Protein AF-A0A2T6KDK6-F1 (afdb_monomer_lite)

Sequence (51 aa):
MRKTTKSPGEKIVKDIKRATRKHYSSEEKIRIVLDGLRGEDSIAELCRREG

Secondary structure 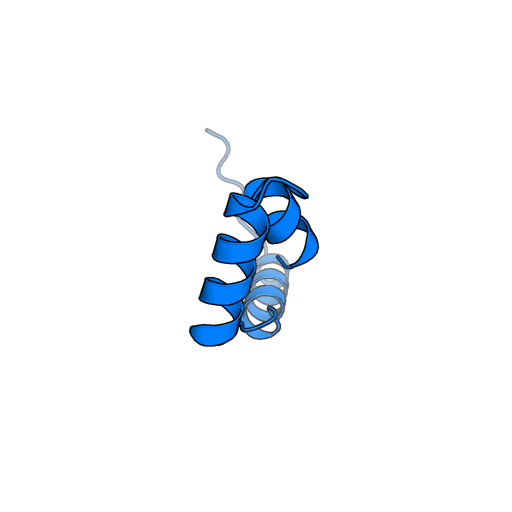(DSSP, 8-state):
-------HHHHHHHHHHHHTSPPPPHHHHHHHHHHHHTTSS-HHHHHHH--

Radius of gyration: 16.16 Å; chains: 1; bounding box: 35×31×28 Å

pLDDT: mean 83.73, std 9.78, range [48.88, 93.69]

InterPro domains:
  IPR010921 Trp repressor/replication initiator [SSF48295] (14-51)

Organism: NCBI:txid1286148

Foldseek 3Di:
DDDPPQDPVNVVVVVVCVVPQDDDDPVRLVVLVVVCVVPPDPSVRSVVVRD

Structure (mmCIF, N/CA/C/O backbone):
data_AF-A0A2T6KDK6-F1
#
_entry.id   AF-A0A2T6KDK6-F1
#
loop_
_atom_site.group_PDB
_atom_site.id
_atom_site.type_symbol
_atom_site.label_atom_id
_atom_site.label_alt_id
_atom_site.label_comp_id
_atom_site.label_asym_id
_atom_site.label_entity_id
_atom_site.label_seq_id
_atom_site.pdbx_PDB_ins_code
_atom_site.Cartn_x
_atom_site.Cartn_y
_atom_site.Cartn_z
_atom_site.occupancy
_atom_site.B_iso_or_equiv
_atom_site.auth_seq_id
_atom_site.auth_comp_id
_atom_site.auth_asym_id
_atom_site.auth_atom_id
_atom_site.pdbx_PDB_model_num
ATOM 1 N N . MET A 1 1 ? -20.712 22.919 -5.732 1.00 48.88 1 MET A N 1
ATOM 2 C CA . MET A 1 1 ? -19.908 21.889 -5.029 1.00 48.88 1 MET A CA 1
ATOM 3 C C . MET A 1 1 ? -20.698 21.390 -3.822 1.00 48.88 1 MET A C 1
ATOM 5 O O . MET A 1 1 ? -20.943 22.174 -2.915 1.00 48.88 1 MET A O 1
ATOM 9 N N . ARG A 1 2 ? -21.178 20.137 -3.819 1.00 54.75 2 ARG A N 1
ATOM 10 C CA . ARG A 1 2 ? -21.923 19.570 -2.676 1.00 54.75 2 ARG A CA 1
ATOM 11 C C . ARG A 1 2 ? -20.956 19.329 -1.512 1.00 54.75 2 ARG A C 1
ATOM 13 O O . ARG A 1 2 ? -20.061 18.498 -1.620 1.00 54.75 2 ARG A O 1
ATOM 20 N N . LYS A 1 3 ? -21.126 20.058 -0.407 1.00 62.53 3 LYS A N 1
ATOM 21 C CA . LYS A 1 3 ? -20.385 19.835 0.841 1.00 62.53 3 LYS A CA 1
ATOM 22 C C . LYS A 1 3 ? -21.089 18.700 1.588 1.00 62.53 3 LYS A C 1
ATOM 24 O O . LYS A 1 3 ? -22.075 18.930 2.275 1.00 62.53 3 LYS A O 1
ATOM 29 N N . THR A 1 4 ? -20.639 17.463 1.397 1.00 65.12 4 THR A N 1
ATOM 30 C CA . THR A 1 4 ? -21.118 16.332 2.203 1.00 65.12 4 THR A CA 1
ATOM 31 C C . THR A 1 4 ? -20.567 16.507 3.616 1.00 65.12 4 THR A C 1
ATOM 33 O O . THR A 1 4 ? -19.368 16.327 3.845 1.00 65.12 4 THR A O 1
ATOM 36 N N . THR A 1 5 ? -21.408 16.924 4.560 1.00 70.12 5 THR A N 1
ATOM 37 C CA . THR A 1 5 ? -21.076 16.907 5.987 1.00 70.12 5 THR A CA 1
A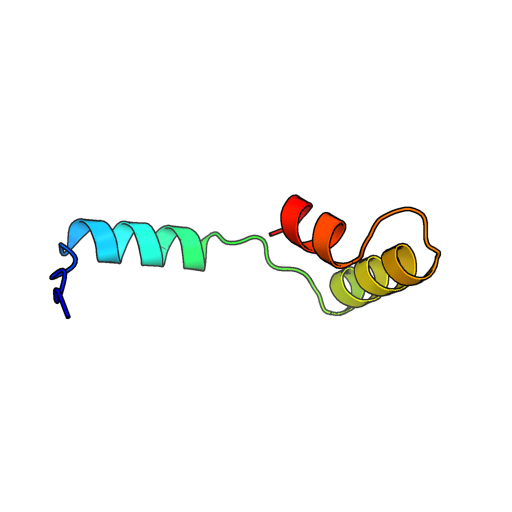TOM 38 C C . THR A 1 5 ? -20.934 15.454 6.408 1.00 70.12 5 THR A C 1
ATOM 40 O O . THR A 1 5 ? -21.932 14.753 6.554 1.00 70.12 5 THR A O 1
ATOM 43 N N . LYS A 1 6 ? -19.687 14.991 6.533 1.00 71.00 6 LYS A N 1
ATOM 44 C CA . LYS A 1 6 ? -19.406 13.636 7.001 1.00 71.00 6 LYS A CA 1
ATOM 45 C C . LYS A 1 6 ? -19.967 13.478 8.398 1.00 71.00 6 LYS A C 1
ATOM 47 O O . LYS A 1 6 ? -19.705 14.320 9.260 1.00 71.00 6 LYS A O 1
ATOM 52 N N . SER A 1 7 ? -20.746 12.426 8.605 1.00 84.75 7 SER A N 1
ATOM 53 C CA . SER A 1 7 ? -21.297 12.154 9.925 1.00 84.75 7 SER A CA 1
ATOM 54 C C . SER A 1 7 ? -20.152 11.878 10.915 1.00 84.75 7 SER A C 1
ATOM 56 O O . SER A 1 7 ? -19.072 11.425 10.510 1.00 84.75 7 SER A O 1
ATOM 58 N N . PRO A 1 8 ? -20.3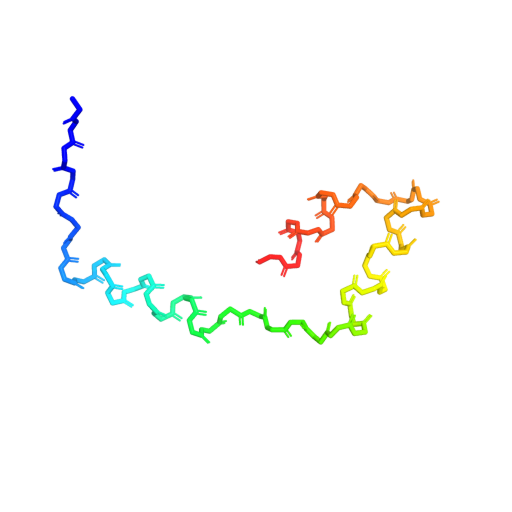46 12.121 12.222 1.00 86.06 8 PRO A N 1
ATOM 59 C CA . PRO A 1 8 ? -19.359 11.750 13.235 1.00 86.06 8 PRO A CA 1
ATOM 60 C C . PRO A 1 8 ? -18.937 10.275 13.127 1.00 86.06 8 PRO A C 1
ATOM 62 O O . PRO A 1 8 ? -17.755 9.964 13.252 1.00 86.06 8 PRO A O 1
ATOM 65 N N . GLY A 1 9 ? -19.881 9.387 12.788 1.00 89.25 9 GLY A N 1
ATOM 66 C CA . GLY A 1 9 ? -19.615 7.969 12.540 1.00 89.25 9 GLY A CA 1
ATOM 67 C C . GLY A 1 9 ? -18.683 7.723 11.349 1.00 89.25 9 GLY A C 1
ATOM 68 O O . GLY A 1 9 ? -17.722 6.969 11.471 1.00 89.25 9 GLY A O 1
ATOM 69 N N . GLU A 1 10 ? -18.886 8.407 10.219 1.00 90.69 10 GLU A N 1
ATOM 70 C CA . GLU A 1 10 ? -17.984 8.301 9.060 1.00 90.69 10 GLU A CA 1
ATOM 71 C C . GLU A 1 10 ? -16.562 8.768 9.374 1.00 90.69 10 GLU A C 1
ATOM 73 O O . GLU A 1 10 ? -15.592 8.204 8.858 1.00 90.69 10 GLU A O 1
ATOM 78 N N . LYS A 1 11 ? -16.422 9.796 10.220 1.00 90.06 11 LYS A N 1
ATOM 79 C CA . LYS A 1 11 ? -15.111 10.264 10.677 1.00 90.06 11 LYS A CA 1
ATOM 80 C C . LYS A 1 11 ? -14.413 9.187 11.509 1.00 90.06 11 LYS A C 1
ATOM 82 O O . LYS A 1 11 ? -13.278 8.843 11.197 1.00 90.06 11 LYS A O 1
ATOM 87 N N . ILE A 1 12 ? -15.118 8.601 12.478 1.00 93.38 12 ILE A N 1
ATOM 88 C CA . ILE A 1 12 ? -14.591 7.531 13.336 1.00 93.38 12 ILE A CA 1
ATOM 89 C C . ILE A 1 12 ? -14.159 6.323 12.497 1.00 93.38 12 ILE A C 1
ATOM 91 O O . ILE A 1 12 ? -13.033 5.853 12.637 1.00 93.38 12 ILE A O 1
ATOM 95 N N . VAL A 1 13 ? -14.998 5.854 11.567 1.00 92.62 13 VAL A N 1
ATOM 96 C CA . VAL A 1 13 ? -14.647 4.724 10.686 1.00 92.62 13 VAL A CA 1
ATOM 97 C C . VAL A 1 13 ? -13.407 5.035 9.845 1.00 92.62 13 VAL A C 1
ATOM 99 O O . VAL A 1 13 ? -12.546 4.172 9.665 1.00 92.62 13 VAL A O 1
ATOM 102 N N . LYS A 1 14 ? -13.285 6.262 9.328 1.00 91.94 14 LYS A N 1
ATOM 103 C CA . LYS A 1 14 ? -12.109 6.678 8.556 1.00 91.94 14 LYS A CA 1
ATOM 104 C C . LYS A 1 14 ? -10.842 6.698 9.414 1.00 91.94 14 LYS A C 1
ATOM 106 O O . LYS A 1 14 ? -9.791 6.270 8.937 1.00 91.94 14 LYS A O 1
ATOM 111 N N . ASP A 1 15 ? -10.943 7.181 10.645 1.00 92.25 15 ASP A N 1
ATOM 112 C CA . ASP A 1 15 ? -9.815 7.266 11.569 1.00 92.25 15 ASP A CA 1
ATOM 113 C C . ASP A 1 15 ? -9.362 5.870 12.019 1.00 92.25 15 ASP A C 1
ATOM 115 O O . ASP A 1 15 ? -8.164 5.593 11.978 1.00 92.25 15 ASP A O 1
ATOM 119 N N . ILE A 1 16 ? -10.299 4.956 12.307 1.00 93.69 16 ILE A N 1
ATOM 120 C CA . ILE A 1 16 ? -10.003 3.541 12.588 1.00 93.69 16 ILE A CA 1
ATOM 121 C C . ILE A 1 16 ? -9.261 2.915 11.407 1.00 93.69 16 ILE A C 1
ATOM 123 O O . ILE A 1 16 ? -8.151 2.428 11.581 1.00 93.69 16 ILE A O 1
ATOM 127 N N . LYS A 1 17 ? -9.808 3.004 10.185 1.00 91.19 17 LYS A N 1
ATOM 128 C CA . LYS A 1 17 ? -9.168 2.443 8.979 1.00 91.19 17 LYS A CA 1
ATOM 129 C C . LYS A 1 17 ? -7.769 3.004 8.728 1.00 91.19 17 LYS A C 1
ATOM 131 O O . LYS A 1 17 ? -6.916 2.317 8.177 1.00 91.19 17 LYS A O 1
ATOM 136 N N . ARG A 1 18 ? -7.534 4.271 9.080 1.00 88.75 18 ARG A N 1
ATOM 137 C CA . ARG A 1 18 ? -6.216 4.901 8.962 1.00 88.75 18 ARG A CA 1
ATOM 138 C C . ARG A 1 18 ? -5.254 4.381 10.027 1.00 88.75 18 ARG A C 1
ATOM 140 O O . ARG A 1 18 ? -4.104 4.126 9.692 1.00 88.75 18 ARG A O 1
ATOM 147 N N . ALA A 1 19 ? -5.714 4.253 11.268 1.00 90.31 19 ALA A N 1
ATOM 148 C CA . ALA A 1 19 ? -4.914 3.760 12.385 1.00 90.31 19 ALA A CA 1
ATOM 149 C C . ALA A 1 19 ? -4.561 2.272 12.240 1.00 90.31 19 ALA A C 1
ATOM 151 O O . ALA A 1 19 ? -3.482 1.862 12.643 1.00 90.31 19 ALA A O 1
ATOM 152 N N . THR A 1 20 ? -5.443 1.477 11.629 1.00 88.62 20 THR A N 1
ATOM 153 C CA . THR A 1 20 ? -5.234 0.043 11.382 1.00 88.62 20 THR A CA 1
ATOM 154 C C . THR A 1 20 ? -4.675 -0.255 9.989 1.00 88.62 20 THR A C 1
ATOM 156 O O . THR A 1 20 ? -4.708 -1.406 9.557 1.00 88.62 20 THR A O 1
ATOM 159 N N . ARG A 1 21 ? -4.222 0.757 9.234 1.00 87.94 21 ARG A N 1
ATOM 160 C CA . ARG A 1 21 ? -3.611 0.530 7.917 1.00 87.94 2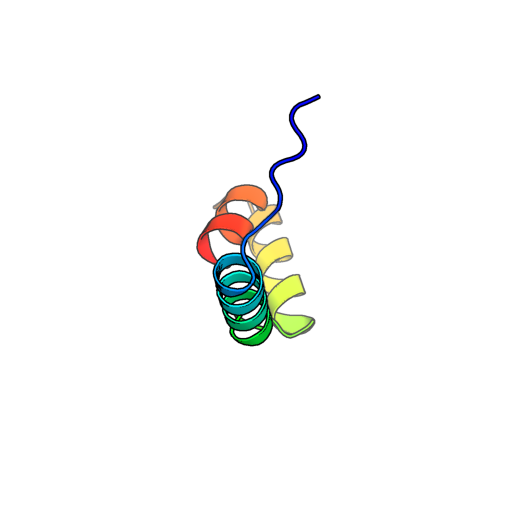1 ARG A CA 1
ATOM 161 C C . ARG A 1 21 ? -2.330 -0.284 8.093 1.00 87.94 21 ARG A C 1
ATOM 163 O O . ARG A 1 21 ? -1.573 -0.046 9.031 1.00 87.94 21 ARG A O 1
ATOM 170 N N . LYS A 1 22 ? -2.056 -1.201 7.163 1.00 85.44 22 LYS A N 1
ATOM 171 C CA . LYS A 1 22 ? -0.794 -1.943 7.142 1.00 85.44 22 LYS A CA 1
ATOM 172 C C . LYS A 1 22 ? 0.380 -0.961 7.055 1.00 85.44 22 LYS A C 1
ATOM 174 O O . LYS A 1 22 ? 0.454 -0.120 6.156 1.00 85.44 22 LYS A O 1
ATOM 179 N N . HIS A 1 23 ? 1.267 -1.028 8.041 1.00 84.94 23 HIS A N 1
ATOM 180 C CA . HIS A 1 23 ? 2.483 -0.230 8.078 1.00 84.94 23 HIS A CA 1
ATOM 181 C C . HIS A 1 23 ? 3.605 -1.018 7.416 1.00 84.94 23 HIS A C 1
ATOM 183 O O . HIS A 1 23 ? 3.941 -2.104 7.870 1.00 84.94 23 HIS A O 1
ATOM 189 N N . TYR A 1 24 ? 4.189 -0.443 6.371 1.00 87.56 24 TYR A N 1
ATOM 190 C CA . TYR A 1 24 ? 5.393 -0.970 5.741 1.00 87.56 24 TYR A CA 1
ATOM 191 C C . TYR A 1 24 ? 6.610 -0.260 6.307 1.00 87.56 24 TYR A C 1
ATOM 193 O O . TYR A 1 24 ? 6.666 0.979 6.307 1.00 87.56 24 TYR A O 1
ATOM 201 N N . SER A 1 25 ? 7.590 -1.043 6.740 1.00 91.25 25 SER A N 1
ATOM 202 C CA . SER A 1 25 ? 8.938 -0.556 7.000 1.00 91.25 25 SER A CA 1
ATOM 203 C C . SER A 1 25 ? 9.544 0.063 5.734 1.00 91.25 25 SER A C 1
ATOM 205 O O . SER A 1 25 ? 9.109 -0.188 4.606 1.00 91.25 25 SER A O 1
ATOM 207 N N . SER A 1 26 ? 10.572 0.895 5.908 1.00 92.19 26 SER A N 1
ATOM 208 C CA . SER A 1 26 ? 11.318 1.448 4.772 1.00 92.19 26 SER A CA 1
ATOM 209 C C . SER A 1 26 ? 11.915 0.343 3.896 1.00 92.19 26 SER A C 1
ATOM 211 O O . SER A 1 26 ? 11.918 0.473 2.677 1.00 92.19 26 SER A O 1
ATOM 213 N N . GLU A 1 27 ? 12.357 -0.760 4.503 1.00 92.81 27 GLU A N 1
ATOM 214 C CA . GLU A 1 27 ? 12.914 -1.910 3.790 1.00 92.81 27 GLU A CA 1
ATOM 215 C C . GLU A 1 27 ? 11.867 -2.609 2.910 1.00 92.81 27 GLU A C 1
ATOM 217 O O . GLU A 1 27 ? 12.118 -2.857 1.732 1.00 92.81 27 GLU A O 1
ATOM 222 N N . GLU A 1 28 ? 10.664 -2.863 3.435 1.00 89.81 28 GLU A N 1
ATOM 223 C CA . GLU A 1 28 ? 9.573 -3.458 2.650 1.00 89.81 28 GLU A CA 1
ATOM 224 C C . GLU A 1 28 ? 9.165 -2.571 1.475 1.00 89.81 28 GLU A C 1
ATOM 226 O O . GLU A 1 28 ? 8.952 -3.067 0.370 1.00 89.81 28 GLU A O 1
ATOM 231 N N . LYS A 1 29 ? 9.115 -1.249 1.682 1.00 90.69 29 LYS A N 1
ATOM 232 C CA . LYS A 1 29 ? 8.831 -0.300 0.597 1.00 90.69 29 LYS A CA 1
ATOM 233 C C . LYS A 1 29 ? 9.888 -0.358 -0.503 1.00 90.69 29 LYS A C 1
ATOM 235 O O . LYS A 1 29 ? 9.530 -0.326 -1.676 1.00 90.69 29 LYS A O 1
ATOM 240 N N . ILE A 1 30 ? 11.168 -0.448 -0.136 1.00 90.94 30 ILE A N 1
ATOM 241 C CA . ILE A 1 30 ? 12.269 -0.572 -1.102 1.00 90.94 30 ILE A CA 1
ATOM 242 C C . ILE A 1 30 ? 12.134 -1.878 -1.890 1.00 90.94 30 ILE A C 1
ATOM 244 O O . ILE A 1 30 ? 12.234 -1.851 -3.113 1.00 90.94 30 ILE A O 1
ATOM 248 N N . ARG A 1 31 ? 11.837 -2.997 -1.217 1.00 89.88 31 ARG A N 1
ATOM 249 C CA . ARG A 1 31 ? 11.639 -4.304 -1.862 1.00 89.88 31 ARG A CA 1
ATOM 250 C C . ARG A 1 31 ? 10.528 -4.266 -2.915 1.00 89.88 31 ARG A C 1
ATOM 252 O O . ARG A 1 31 ? 10.780 -4.621 -4.058 1.00 89.88 31 ARG A O 1
ATOM 259 N N . ILE A 1 32 ? 9.360 -3.720 -2.567 1.00 87.44 32 ILE A N 1
ATOM 260 C CA . ILE A 1 32 ? 8.213 -3.583 -3.484 1.00 87.44 32 ILE A CA 1
ATOM 261 C C . ILE A 1 32 ? 8.577 -2.772 -4.739 1.00 87.44 32 ILE A C 1
ATOM 263 O O . ILE A 1 32 ? 8.185 -3.124 -5.850 1.00 87.44 32 ILE A O 1
ATOM 267 N N . VAL A 1 33 ? 9.328 -1.677 -4.579 1.00 88.19 33 VAL A N 1
ATOM 268 C CA . VAL A 1 33 ? 9.761 -0.851 -5.718 1.00 88.19 33 VAL A CA 1
ATOM 269 C C . VAL A 1 33 ? 10.748 -1.611 -6.599 1.00 88.19 33 VAL A C 1
ATOM 271 O O . VAL A 1 33 ? 10.622 -1.568 -7.819 1.00 88.19 33 VAL A O 1
ATOM 274 N N . LEU A 1 34 ? 11.712 -2.314 -6.001 1.00 89.31 34 LEU A N 1
ATOM 275 C CA . LEU A 1 34 ? 12.685 -3.112 -6.747 1.00 89.31 34 LEU A CA 1
ATOM 276 C C . LEU A 1 34 ? 12.013 -4.242 -7.532 1.00 89.31 34 LEU A C 1
ATOM 278 O O . LEU A 1 34 ? 12.375 -4.454 -8.687 1.00 89.31 34 LEU A O 1
ATOM 282 N N . ASP A 1 35 ? 11.020 -4.911 -6.950 1.00 86.56 35 ASP A N 1
ATOM 283 C CA . ASP A 1 35 ? 10.244 -5.952 -7.631 1.00 86.56 35 ASP A CA 1
ATOM 284 C C . ASP A 1 35 ? 9.461 -5.371 -8.816 1.00 86.56 35 ASP A C 1
ATOM 286 O O . ASP A 1 35 ? 9.518 -5.902 -9.924 1.00 86.56 35 ASP A O 1
ATOM 290 N N . GLY A 1 36 ? 8.823 -4.210 -8.639 1.00 85.81 36 GLY A N 1
ATOM 291 C CA . GLY A 1 36 ? 8.119 -3.548 -9.739 1.00 85.81 36 GLY A CA 1
ATOM 292 C C . GLY A 1 36 ? 9.039 -3.022 -10.851 1.00 85.81 36 GLY A C 1
ATOM 293 O O . GLY A 1 36 ? 8.629 -2.940 -12.007 1.00 85.81 36 GLY A O 1
ATOM 294 N N . LEU A 1 37 ? 10.300 -2.698 -10.540 1.00 86.25 37 LEU A N 1
ATOM 295 C CA . LEU A 1 37 ? 11.308 -2.330 -11.543 1.00 86.25 37 LEU A CA 1
ATOM 296 C C . LEU A 1 37 ? 11.845 -3.537 -12.324 1.00 86.25 37 LEU A C 1
ATOM 298 O O . LEU A 1 37 ? 12.328 -3.359 -13.441 1.00 86.25 37 LEU A O 1
ATOM 302 N N . ARG A 1 38 ? 11.754 -4.755 -11.772 1.00 88.00 38 ARG A N 1
ATOM 303 C CA . ARG A 1 38 ? 12.123 -6.000 -12.474 1.00 88.00 38 ARG A CA 1
ATOM 304 C C . ARG A 1 38 ? 11.123 -6.386 -13.566 1.00 88.00 38 ARG A C 1
ATOM 306 O O . ARG A 1 38 ? 11.459 -7.199 -14.419 1.00 88.00 38 ARG A O 1
ATOM 313 N N . GLY A 1 39 ? 9.947 -5.753 -13.586 1.00 79.19 39 GLY A N 1
ATOM 314 C CA . GLY A 1 39 ? 8.998 -5.817 -14.698 1.00 79.19 39 GLY A CA 1
ATOM 315 C C . GLY A 1 39 ? 7.993 -6.968 -14.638 1.00 79.19 39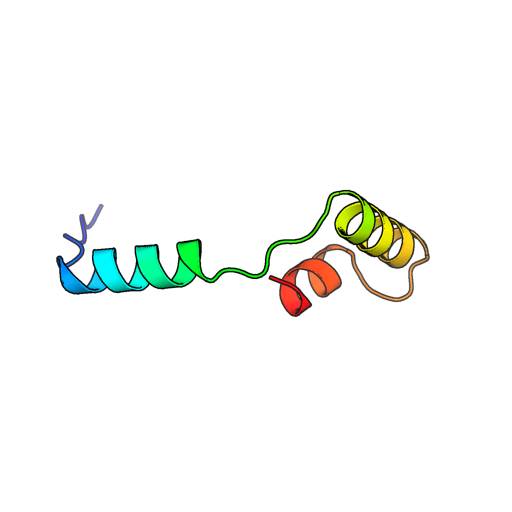 GLY A C 1
ATOM 316 O O . GLY A 1 39 ? 7.280 -7.171 -15.616 1.00 79.19 39 GLY A O 1
ATOM 317 N N . GLU A 1 40 ? 7.922 -7.701 -13.524 1.00 73.88 40 GLU A N 1
ATOM 318 C CA . GLU A 1 40 ? 6.950 -8.790 -13.336 1.00 73.88 40 GLU A CA 1
ATOM 319 C C . GLU A 1 40 ? 5.546 -8.253 -13.016 1.00 73.88 40 GLU A C 1
ATOM 321 O O . GLU A 1 40 ? 4.579 -8.657 -13.654 1.00 73.88 40 GLU A O 1
ATOM 326 N N . ASP A 1 41 ? 5.451 -7.276 -12.108 1.00 77.50 41 ASP A N 1
ATOM 327 C CA . ASP A 1 41 ? 4.214 -6.577 -11.741 1.00 77.50 41 ASP A CA 1
ATOM 328 C C . ASP A 1 41 ? 4.430 -5.056 -11.854 1.00 77.50 41 ASP A C 1
ATOM 330 O O . ASP A 1 41 ? 5.502 -4.528 -11.549 1.00 77.50 41 ASP A O 1
ATOM 334 N N . SER A 1 42 ? 3.401 -4.294 -12.240 1.00 83.50 42 SER A N 1
ATOM 335 C CA . SER A 1 42 ? 3.490 -2.829 -12.173 1.00 83.50 42 SER A CA 1
ATOM 336 C C . SER A 1 42 ? 3.610 -2.376 -10.715 1.00 83.50 42 SER A C 1
ATOM 338 O O . SER A 1 42 ? 2.831 -2.812 -9.867 1.00 83.50 42 SER A O 1
ATOM 340 N N . ILE A 1 43 ? 4.486 -1.405 -10.421 1.00 84.31 43 ILE A N 1
ATOM 341 C CA . ILE A 1 43 ? 4.577 -0.775 -9.085 1.00 84.31 43 ILE A CA 1
ATOM 342 C C . ILE A 1 43 ? 3.188 -0.335 -8.590 1.00 84.31 43 ILE A C 1
ATOM 344 O O . ILE A 1 43 ? 2.845 -0.512 -7.424 1.00 84.31 43 ILE A O 1
ATOM 348 N N . ALA A 1 44 ? 2.346 0.193 -9.485 1.00 83.69 44 ALA A N 1
ATOM 349 C CA . ALA A 1 44 ? 0.994 0.619 -9.138 1.00 83.69 44 ALA A CA 1
ATOM 350 C C . ALA A 1 44 ? 0.072 -0.552 -8.757 1.00 83.69 44 ALA A C 1
ATOM 352 O O . ALA A 1 44 ? -0.846 -0.372 -7.959 1.00 83.69 44 ALA A O 1
ATOM 353 N N . GLU A 1 45 ? 0.282 -1.734 -9.331 1.00 85.69 45 GLU A N 1
ATOM 354 C CA . GLU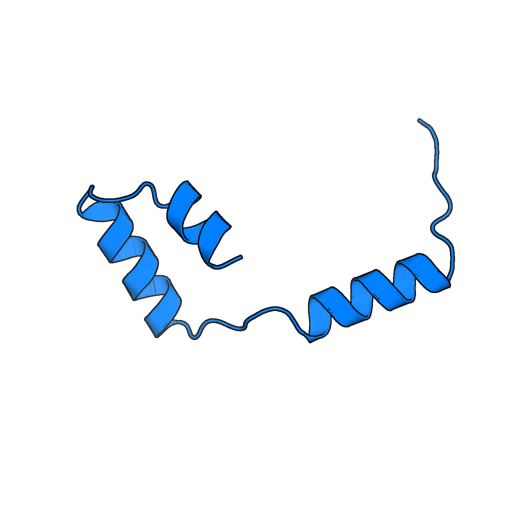 A 1 45 ? -0.463 -2.947 -9.001 1.00 85.69 45 GLU A CA 1
ATOM 355 C C . GLU A 1 45 ? -0.030 -3.521 -7.652 1.00 85.69 45 GLU A C 1
ATOM 357 O O . GLU A 1 45 ? -0.886 -3.780 -6.803 1.00 85.69 45 GLU A O 1
ATOM 362 N N . LEU A 1 46 ? 1.281 -3.581 -7.402 1.00 82.62 46 LEU A N 1
ATOM 363 C CA . LEU A 1 46 ? 1.840 -3.974 -6.107 1.00 82.62 46 LEU A CA 1
ATOM 364 C C . LEU A 1 46 ? 1.359 -3.043 -4.987 1.00 82.62 46 LEU A C 1
ATOM 366 O O . LEU A 1 46 ? 0.850 -3.502 -3.968 1.00 82.62 46 LEU A O 1
ATOM 370 N N . CYS A 1 47 ? 1.399 -1.724 -5.201 1.00 81.44 47 CYS A N 1
ATOM 371 C CA . CYS A 1 47 ? 0.894 -0.757 -4.225 1.00 81.44 47 CYS A CA 1
ATOM 372 C C . CYS A 1 47 ? -0.617 -0.870 -3.962 1.00 81.44 47 CYS A C 1
ATOM 374 O O . CYS A 1 47 ? -1.060 -0.478 -2.886 1.00 81.44 47 CYS A O 1
ATOM 376 N N . ARG A 1 48 ? -1.423 -1.368 -4.912 1.00 83.75 48 ARG A N 1
ATOM 377 C CA . ARG A 1 48 ? -2.864 -1.603 -4.700 1.00 83.75 48 ARG A CA 1
ATOM 378 C C . ARG A 1 48 ? -3.136 -2.892 -3.929 1.00 83.75 48 ARG A C 1
ATOM 380 O O . ARG A 1 48 ? -4.061 -2.905 -3.127 1.00 83.75 48 ARG A O 1
ATOM 387 N N . ARG A 1 49 ? -2.353 -3.949 -4.171 1.00 79.31 49 ARG A N 1
ATOM 388 C CA . ARG A 1 49 ? -2.441 -5.233 -3.451 1.00 79.31 49 ARG A CA 1
ATOM 389 C C . ARG A 1 49 ? -2.021 -5.086 -1.985 1.00 79.31 49 ARG A C 1
ATOM 391 O O . ARG A 1 49 ? -2.631 -5.680 -1.106 1.00 79.31 49 ARG A O 1
ATOM 398 N N . GLU A 1 50 ? -1.008 -4.260 -1.745 1.00 75.19 50 GLU A N 1
ATOM 399 C CA . GLU A 1 50 ? -0.434 -3.993 -0.424 1.00 75.19 50 GLU A CA 1
ATOM 400 C C . GLU A 1 50 ? -1.117 -2.809 0.319 1.00 75.19 50 GLU A C 1
ATOM 402 O O . GLU A 1 50 ? -0.871 -2.591 1.505 1.00 75.19 50 GLU A O 1
ATOM 407 N N . GLY A 1 51 ? -1.953 -2.008 -0.348 1.00 69.12 51 GLY A N 1
ATOM 408 C CA . GLY A 1 51 ? -2.499 -0.735 0.166 1.00 69.12 51 GLY A CA 1
ATOM 409 C C . GLY A 1 51 ? -3.580 -0.823 1.242 1.00 69.12 51 GLY A C 1
ATOM 410 O O . GLY A 1 51 ? -4.457 -1.706 1.152 1.00 69.12 51 GLY A O 1
#